Protein AF-A0A453L5F2-F1 (afdb_monomer_lite)

Organism: Aegilops tauschii subsp. strangulata (NCBI:txid200361)

Sequence (47 aa):
PDGCTVASASADETLRFWNVFGTPEVAKPAPKASHSGMFNSSFAHIR

Radius of gyration: 22.3 Å; chains: 1; bounding box: 63×21×40 Å

Foldseek 3Di:
DQVQWDWDADPVRDIDIDRNPPRPPVPPPDPPPPPPDPDPPPPPDPD

Secondary structure (DSSP, 8-state):
--SSEEEEE-TTS-EEEEESS---------------S------TT--

InterPro domains:
  IPR0016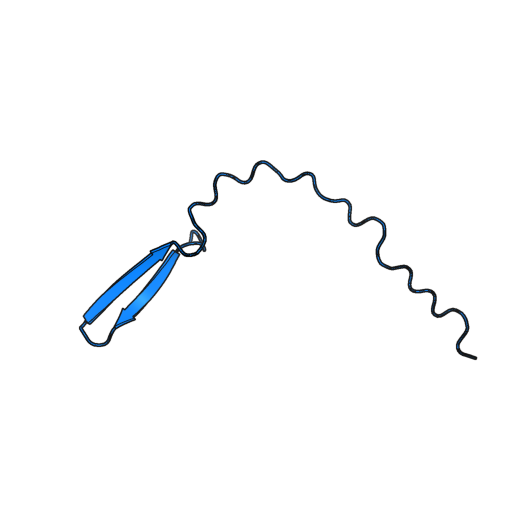80 WD40 repeat [PS50082] (1-20)
  IPR015943 WD40/YVTN repeat-like-containing domain superfamily [G3DSA:2.130.10.10] (1-24)
  IPR019775 WD40 repeat, conserved site [PS00678] (6-20)

pLDDT: mean 73.4, std 15.15, range [52.81, 96.56]

Structure (mmCIF, N/CA/C/O backbone):
data_AF-A0A453L5F2-F1
#
_entry.id   AF-A0A453L5F2-F1
#
loop_
_atom_site.group_PDB
_atom_site.id
_atom_site.type_symbol
_atom_site.label_atom_id
_atom_site.label_alt_id
_atom_site.label_comp_id
_atom_site.label_asym_id
_atom_site.label_entity_id
_atom_site.label_seq_id
_atom_site.pdbx_PDB_ins_code
_atom_site.Cartn_x
_atom_site.Cartn_y
_atom_site.Cartn_z
_atom_site.occupancy
_atom_site.B_iso_or_equiv
_atom_site.auth_seq_id
_atom_site.auth_comp_id
_atom_site.auth_asym_id
_atom_site.auth_atom_id
_atom_site.pdbx_PDB_model_num
ATOM 1 N N . PRO A 1 1 ? 3.795 -4.833 9.076 1.00 65.38 1 PRO A N 1
ATOM 2 C CA . PRO A 1 1 ? 3.403 -3.668 8.246 1.00 65.38 1 PRO A CA 1
ATOM 3 C C 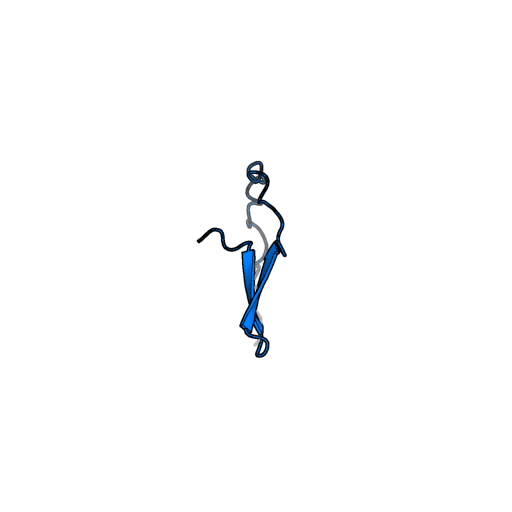. PRO A 1 1 ? 2.613 -2.672 9.097 1.00 65.38 1 PRO A C 1
ATOM 5 O O . PRO A 1 1 ? 1.811 -3.112 9.913 1.00 65.38 1 PRO A O 1
ATOM 8 N N . ASP A 1 2 ? 2.883 -1.379 8.943 1.00 71.25 2 ASP A N 1
ATOM 9 C CA . ASP A 1 2 ? 2.250 -0.261 9.662 1.00 71.25 2 ASP A CA 1
ATOM 10 C C . ASP A 1 2 ? 0.877 0.126 9.083 1.00 71.25 2 ASP A C 1
ATOM 12 O O . ASP A 1 2 ? 0.072 0.737 9.775 1.00 71.25 2 ASP A O 1
ATOM 16 N N . GLY A 1 3 ? 0.587 -0.245 7.832 1.00 80.75 3 GLY A N 1
ATOM 17 C CA . GLY A 1 3 ? -0.723 -0.061 7.188 1.00 80.75 3 GLY A CA 1
ATOM 18 C C . GLY A 1 3 ? -1.057 1.386 6.805 1.00 80.75 3 GLY A C 1
ATOM 19 O O . GLY A 1 3 ? -2.029 1.616 6.092 1.00 80.75 3 GLY A O 1
ATOM 20 N N . CYS A 1 4 ? -0.242 2.348 7.235 1.00 85.38 4 CYS A N 1
ATOM 21 C CA . CYS A 1 4 ? -0.424 3.775 6.976 1.00 85.38 4 CYS A CA 1
ATOM 22 C C . CYS A 1 4 ? 0.377 4.279 5.764 1.00 85.38 4 CYS A C 1
ATOM 24 O O . CYS A 1 4 ? 0.044 5.315 5.179 1.00 85.38 4 CYS A O 1
ATOM 26 N N . THR A 1 5 ? 1.411 3.530 5.375 1.00 89.44 5 THR A N 1
ATOM 27 C CA . THR A 1 5 ? 2.318 3.882 4.283 1.00 89.44 5 THR A CA 1
ATOM 28 C C . THR A 1 5 ? 1.932 3.164 2.991 1.00 89.44 5 THR A C 1
ATOM 30 O O . THR A 1 5 ? 1.859 1.936 2.941 1.00 89.44 5 THR A O 1
ATOM 33 N N . VAL A 1 6 ? 1.726 3.933 1.921 1.00 91.12 6 VAL A N 1
ATOM 34 C CA . VAL A 1 6 ? 1.495 3.433 0.559 1.00 91.12 6 VAL A CA 1
ATOM 35 C C . VAL A 1 6 ? 2.780 3.572 -0.250 1.00 91.12 6 VAL A C 1
ATOM 37 O O . VAL A 1 6 ? 3.396 4.636 -0.267 1.00 91.12 6 VAL A O 1
ATOM 40 N N . ALA A 1 7 ? 3.170 2.507 -0.947 1.00 92.38 7 ALA A N 1
ATOM 41 C CA . ALA A 1 7 ? 4.277 2.523 -1.895 1.00 92.38 7 ALA A CA 1
ATOM 42 C C . ALA A 1 7 ? 3.740 2.491 -3.332 1.00 92.38 7 ALA A C 1
ATOM 44 O O . ALA A 1 7 ? 2.843 1.710 -3.652 1.00 92.38 7 ALA A O 1
ATOM 45 N N . SER A 1 8 ? 4.297 3.329 -4.201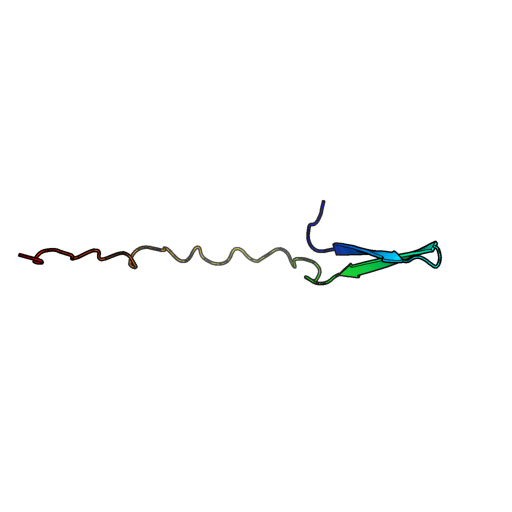 1.00 93.62 8 SER A N 1
ATOM 46 C CA . SER A 1 8 ? 4.001 3.338 -5.636 1.00 93.62 8 SER A CA 1
ATOM 47 C C . SER A 1 8 ? 5.292 3.177 -6.430 1.00 93.62 8 SER A C 1
ATOM 49 O O . SER A 1 8 ? 6.290 3.820 -6.105 1.00 93.62 8 SER A O 1
ATOM 51 N N . ALA A 1 9 ? 5.256 2.331 -7.462 1.00 96.56 9 ALA A N 1
ATOM 52 C CA . ALA A 1 9 ? 6.367 2.099 -8.378 1.00 96.56 9 ALA A CA 1
ATOM 53 C C . ALA A 1 9 ? 6.054 2.674 -9.759 1.00 96.56 9 ALA A C 1
ATOM 55 O O . ALA A 1 9 ? 4.936 2.524 -10.256 1.00 96.56 9 ALA A O 1
ATOM 56 N N . SER A 1 10 ? 7.050 3.309 -10.365 1.00 94.19 10 SER A N 1
ATOM 57 C CA . SER A 1 10 ? 6.938 3.974 -11.658 1.00 94.19 10 SER A CA 1
ATOM 58 C C . SER A 1 10 ? 7.853 3.325 -12.699 1.00 94.19 10 SER A C 1
ATOM 60 O O . SER A 1 10 ? 8.850 2.686 -12.369 1.00 94.19 10 SER A O 1
ATOM 62 N N . ALA A 1 11 ? 7.513 3.504 -13.979 1.00 94.44 11 ALA A N 1
ATOM 63 C CA . ALA A 1 11 ? 8.294 2.989 -15.109 1.00 94.44 11 ALA A CA 1
ATOM 64 C C . ALA A 1 11 ? 9.636 3.718 -15.321 1.00 94.44 11 ALA A C 1
ATOM 66 O O . ALA A 1 11 ? 10.476 3.232 -16.067 1.00 94.44 11 ALA A O 1
ATOM 67 N N . ASP A 1 12 ? 9.844 4.861 -14.663 1.00 95.44 12 ASP A N 1
ATOM 68 C CA . ASP A 1 12 ? 11.115 5.598 -14.618 1.00 95.44 12 ASP A CA 1
ATOM 69 C C . ASP A 1 12 ? 12.074 5.054 -13.543 1.00 95.44 12 ASP A C 1
ATOM 71 O O . ASP A 1 12 ? 12.988 5.749 -13.110 1.00 95.44 12 ASP A O 1
ATOM 75 N N . GLU A 1 13 ? 11.834 3.818 -13.093 1.00 94.50 13 GLU A N 1
ATOM 76 C CA . GLU A 1 13 ? 12.610 3.118 -12.066 1.00 94.50 13 GLU A CA 1
ATOM 77 C C . GLU A 1 13 ? 12.593 3.823 -10.699 1.00 94.50 13 GLU A C 1
ATOM 79 O O . GLU A 1 13 ? 13.443 3.576 -9.842 1.00 94.50 13 GLU A O 1
ATOM 84 N N . THR A 1 14 ? 11.588 4.674 -10.452 1.00 95.81 14 THR A N 1
ATOM 85 C CA . THR A 1 14 ? 11.416 5.346 -9.162 1.00 95.81 14 THR A CA 1
ATOM 86 C C . THR A 1 14 ? 10.364 4.681 -8.284 1.00 95.81 14 THR A C 1
ATOM 88 O O . THR A 1 14 ? 9.334 4.178 -8.742 1.00 95.81 14 THR A O 1
ATOM 91 N N . LEU A 1 15 ? 10.615 4.727 -6.974 1.00 95.88 15 LEU A N 1
ATOM 92 C CA . LEU A 1 15 ? 9.656 4.359 -5.940 1.00 95.88 15 LEU A CA 1
ATOM 93 C C . LEU A 1 15 ? 9.296 5.595 -5.119 1.00 95.88 15 LEU A C 1
ATOM 95 O O . LEU A 1 15 ? 10.164 6.387 -4.748 1.00 95.88 15 LEU A O 1
ATOM 99 N N . ARG A 1 16 ? 8.010 5.750 -4.808 1.00 93.50 16 ARG A N 1
ATOM 100 C CA . ARG A 1 16 ? 7.493 6.845 -3.980 1.00 93.50 16 ARG A CA 1
ATOM 101 C C . ARG A 1 16 ? 6.727 6.283 -2.798 1.00 93.50 16 ARG A C 1
ATOM 103 O O . ARG A 1 16 ? 5.882 5.405 -2.965 1.00 93.50 16 ARG A O 1
ATOM 110 N N . PHE A 1 17 ? 7.017 6.822 -1.621 1.00 92.69 17 PHE A N 1
ATOM 111 C CA . PHE A 1 17 ? 6.356 6.457 -0.376 1.00 92.69 17 PHE A CA 1
ATOM 112 C C . PHE A 1 17 ? 5.463 7.599 0.084 1.00 92.69 17 PHE A C 1
ATOM 114 O O . PHE A 1 17 ? 5.888 8.754 0.132 1.00 92.69 17 PHE A O 1
ATOM 121 N N . TRP A 1 18 ? 4.229 7.260 0.435 1.00 89.81 18 TRP A N 1
ATOM 122 C CA . TRP A 1 18 ? 3.204 8.207 0.837 1.00 89.81 18 TRP A CA 1
ATOM 123 C C . TRP A 1 18 ? 2.650 7.802 2.193 1.00 89.81 18 TRP A C 1
ATOM 125 O O . TRP A 1 18 ? 2.083 6.720 2.338 1.00 89.81 18 TRP A O 1
ATOM 135 N N . ASN A 1 19 ? 2.769 8.687 3.180 1.00 87.12 19 ASN A N 1
ATOM 136 C CA . ASN A 1 19 ? 2.057 8.526 4.439 1.00 87.12 19 ASN A CA 1
ATOM 137 C C . ASN A 1 19 ? 0.648 9.115 4.294 1.00 87.12 19 ASN A C 1
ATOM 139 O O . ASN A 1 19 ? 0.422 10.286 4.592 1.00 87.12 19 ASN A O 1
ATOM 143 N N . VAL A 1 20 ? -0.281 8.321 3.762 1.00 82.12 20 VAL A N 1
ATOM 144 C CA . VAL A 1 20 ? -1.642 8.784 3.434 1.00 82.12 20 VAL A CA 1
ATOM 145 C C . VAL A 1 20 ? -2.494 8.930 4.692 1.00 82.12 20 VAL A C 1
ATOM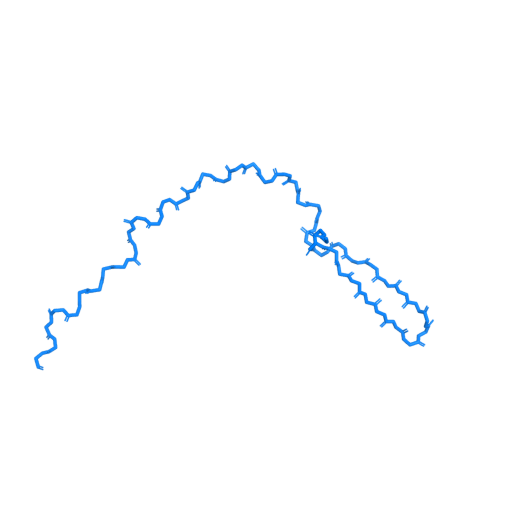 147 O O . VAL A 1 20 ? -3.340 9.816 4.772 1.00 82.12 20 VAL A O 1
ATOM 150 N N . PHE A 1 21 ? -2.255 8.074 5.685 1.00 79.12 21 PHE A N 1
ATOM 151 C CA . PHE A 1 21 ? -3.076 7.992 6.893 1.00 79.12 21 PHE A CA 1
ATOM 152 C C . PHE A 1 21 ? -2.442 8.679 8.111 1.00 79.12 21 PHE A C 1
ATOM 154 O O . PHE A 1 21 ? -3.040 8.693 9.184 1.00 79.12 21 PHE A O 1
ATOM 161 N N . GLY A 1 22 ? -1.258 9.277 7.941 1.00 75.19 22 GLY A N 1
ATOM 162 C CA . GLY A 1 22 ? -0.481 9.855 9.032 1.00 75.19 22 GLY A CA 1
ATOM 163 C C . GLY A 1 22 ? 0.174 8.786 9.908 1.00 75.19 22 GLY A C 1
ATOM 164 O O . GLY A 1 22 ? -0.059 7.587 9.771 1.00 75.19 22 GLY A O 1
ATOM 165 N N . THR A 1 23 ? 1.029 9.212 10.837 1.00 69.00 23 THR A N 1
ATOM 166 C CA . THR A 1 23 ? 1.356 8.346 11.975 1.00 69.00 23 THR A CA 1
ATOM 167 C C . THR A 1 23 ? 0.075 8.160 12.780 1.00 69.00 23 THR A C 1
ATOM 169 O O . THR A 1 23 ? -0.518 9.182 13.139 1.00 69.00 23 THR A O 1
ATOM 172 N N . PRO A 1 24 ? -0.356 6.925 13.097 1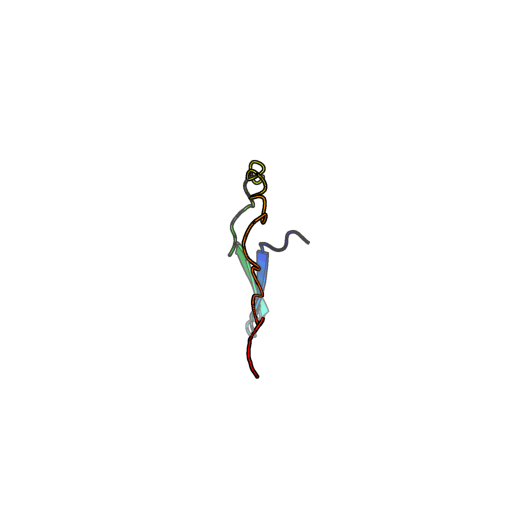.00 64.00 24 PRO A N 1
ATOM 173 C CA . PRO A 1 24 ? -1.396 6.738 14.088 1.00 64.00 24 PRO A CA 1
ATOM 174 C C . PRO A 1 24 ? -0.819 7.264 15.401 1.00 64.00 24 PRO A C 1
ATOM 176 O O . PRO A 1 24 ? -0.054 6.579 16.078 1.00 64.00 24 PRO A O 1
ATOM 179 N N . GLU A 1 25 ? -1.112 8.524 15.724 1.00 60.91 25 GLU A N 1
ATOM 180 C CA . GLU A 1 25 ? -0.948 9.048 17.069 1.00 60.91 25 GLU A CA 1
ATOM 181 C C . GLU A 1 25 ? -1.709 8.056 17.934 1.00 60.91 25 GLU A C 1
ATOM 183 O O . GLU A 1 25 ? -2.907 7.891 17.708 1.00 60.91 25 GLU A O 1
ATOM 188 N N . VAL A 1 26 ? -0.982 7.283 18.760 1.00 60.12 26 VAL A N 1
ATOM 189 C CA . VAL A 1 26 ? -1.492 6.155 19.554 1.00 60.12 26 VAL A CA 1
ATOM 190 C C . VAL A 1 26 ? -2.910 6.488 19.956 1.00 60.12 26 VAL A C 1
ATOM 192 O O . VAL A 1 26 ? -3.098 7.374 20.789 1.00 60.12 26 VAL A O 1
ATOM 195 N N . ALA A 1 27 ? -3.884 5.875 19.272 1.00 57.41 27 ALA A N 1
ATOM 196 C CA . ALA A 1 27 ? -5.260 6.316 19.373 1.00 57.41 27 ALA A CA 1
ATOM 197 C C . ALA A 1 27 ? -5.609 6.243 20.852 1.00 57.41 27 ALA A C 1
ATOM 199 O O . ALA A 1 27 ? -5.689 5.146 21.412 1.00 57.41 27 ALA A O 1
ATOM 200 N N . LYS A 1 28 ? -5.735 7.407 21.507 1.00 62.41 28 LYS A N 1
ATOM 201 C CA . LYS A 1 28 ? -6.253 7.482 22.869 1.00 62.41 28 LYS A CA 1
ATOM 202 C C . LYS A 1 28 ? -7.510 6.629 22.829 1.00 62.41 28 LYS A C 1
ATOM 204 O O . LYS A 1 28 ? -8.341 6.923 21.968 1.00 62.41 28 LYS A O 1
ATOM 209 N N . PRO A 1 29 ? -7.617 5.559 23.639 1.00 55.69 29 PRO A N 1
ATOM 210 C CA . PRO A 1 29 ? -8.666 4.572 23.461 1.00 55.69 29 PRO A CA 1
ATOM 211 C C . PRO A 1 29 ? -9.988 5.319 23.400 1.00 55.69 29 PRO A C 1
ATOM 213 O O . PRO A 1 29 ? -10.409 5.928 24.386 1.00 55.69 29 PRO A O 1
ATOM 216 N N . ALA A 1 30 ? -10.581 5.356 22.203 1.00 62.78 30 ALA A N 1
ATOM 217 C CA . ALA A 1 30 ? -11.892 5.935 22.033 1.00 62.78 30 ALA A CA 1
ATOM 218 C C . ALA A 1 30 ? -12.790 5.147 22.989 1.00 62.78 30 ALA A C 1
ATOM 220 O O . ALA A 1 30 ? -12.689 3.910 23.013 1.00 62.78 30 ALA A O 1
ATOM 221 N N . PRO A 1 31 ? -13.604 5.808 23.832 1.00 60.72 31 PRO A N 1
ATOM 222 C CA . PRO A 1 31 ? -14.558 5.077 24.643 1.00 60.72 31 PRO A CA 1
ATOM 223 C C . PRO A 1 31 ? -15.352 4.211 23.673 1.00 60.72 31 PRO A C 1
ATOM 225 O O . PRO A 1 31 ? -15.918 4.730 22.710 1.00 60.72 31 PRO A O 1
ATOM 228 N N . LYS A 1 32 ? -15.294 2.887 23.866 1.00 58.75 32 LYS A N 1
ATOM 229 C CA . LYS A 1 32 ? -16.048 1.928 23.062 1.00 58.75 32 LYS A CA 1
ATOM 230 C C . LYS A 1 32 ? -17.487 2.420 23.076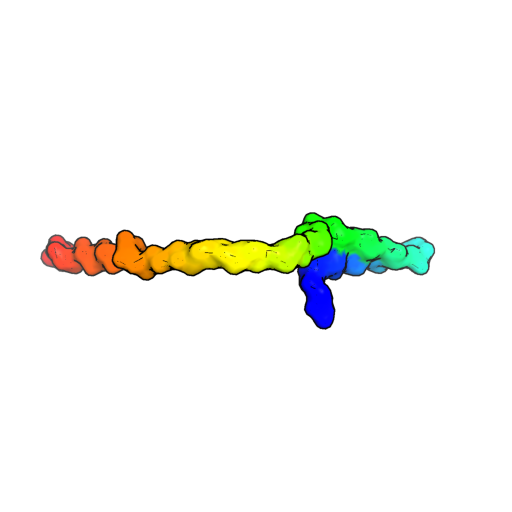 1.00 58.75 32 LYS A C 1
ATOM 232 O O . LYS A 1 32 ? -18.143 2.339 24.113 1.00 58.75 32 LYS A O 1
ATOM 237 N N . ALA A 1 33 ? -17.951 2.985 21.965 1.00 60.41 33 ALA A N 1
ATOM 238 C CA . ALA A 1 33 ? -19.355 3.292 21.814 1.00 60.41 33 ALA A CA 1
ATOM 239 C C . ALA A 1 33 ? -20.057 1.940 21.900 1.00 60.41 33 ALA A C 1
ATOM 241 O O . ALA A 1 33 ? -19.906 1.090 21.022 1.00 60.41 33 ALA A O 1
ATOM 242 N N . SER A 1 34 ? -20.715 1.703 23.033 1.00 52.81 34 SER A N 1
ATOM 243 C CA . SER A 1 34 ? -21.553 0.537 23.235 1.00 52.81 34 SER A CA 1
ATOM 244 C C . SER A 1 34 ? -22.600 0.577 22.131 1.00 52.81 34 SER A C 1
ATOM 246 O O . SER A 1 34 ? -23.488 1.429 22.145 1.00 52.81 34 SER A O 1
ATOM 248 N N . HIS A 1 35 ? -22.468 -0.287 21.126 1.00 58.94 35 HIS A N 1
ATOM 249 C CA . HIS A 1 35 ? -23.502 -0.482 20.120 1.00 58.94 35 HIS A CA 1
ATOM 250 C C . HIS A 1 35 ? -24.644 -1.267 20.779 1.00 58.94 35 HIS A C 1
ATOM 252 O O . HIS A 1 35 ? -24.840 -2.450 20.535 1.00 58.94 35 HIS A O 1
ATOM 258 N N . SER A 1 36 ? -25.342 -0.617 21.709 1.00 57.41 36 SER A N 1
ATOM 259 C CA . SER A 1 36 ? -26.382 -1.214 22.548 1.00 57.41 36 SER A CA 1
ATOM 260 C C . SER A 1 36 ? -27.796 -0.886 22.058 1.00 57.41 36 SER A C 1
ATOM 262 O O . SER A 1 36 ? -28.743 -1.047 22.820 1.00 57.41 36 SER A O 1
ATOM 264 N N . GLY A 1 37 ? -27.999 -0.406 20.827 1.00 61.22 37 GLY A N 1
ATOM 265 C CA . GLY A 1 37 ? -29.340 0.092 20.500 1.00 61.22 37 GLY A CA 1
ATOM 266 C C . GLY A 1 37 ? -29.707 0.326 19.047 1.00 61.22 37 GLY A C 1
ATOM 267 O O . GLY A 1 37 ? -30.555 1.175 18.808 1.00 61.22 37 GLY A O 1
ATOM 268 N N . MET A 1 38 ? -29.130 -0.385 18.075 1.00 60.03 38 MET A N 1
ATOM 269 C CA . MET A 1 38 ? -29.511 -0.203 16.665 1.00 60.03 38 MET A CA 1
ATOM 270 C C . MET A 1 38 ? -29.739 -1.529 15.933 1.00 60.03 38 MET A C 1
ATOM 272 O O . MET A 1 38 ? -29.177 -1.781 14.878 1.00 60.03 38 MET A O 1
ATOM 276 N N . PHE A 1 39 ? -30.613 -2.378 16.475 1.00 54.72 39 PHE A N 1
ATOM 277 C CA . PHE A 1 39 ? -31.322 -3.386 15.678 1.00 54.72 39 PHE A CA 1
ATOM 278 C C . PHE A 1 39 ? -32.676 -3.729 16.319 1.00 54.72 39 PHE A C 1
ATOM 280 O O . PHE A 1 39 ? -32.891 -4.817 16.834 1.00 54.72 39 PHE A O 1
ATOM 287 N N . ASN A 1 40 ? -33.633 -2.799 16.291 1.00 56.81 40 ASN A N 1
ATOM 288 C CA . ASN A 1 40 ? -35.030 -3.173 16.529 1.00 56.81 40 ASN A CA 1
ATOM 289 C C . ASN A 1 40 ? -35.616 -3.719 15.218 1.00 56.81 40 ASN A C 1
ATOM 291 O O . ASN A 1 40 ? -36.172 -2.978 14.412 1.00 56.81 40 ASN A O 1
ATOM 295 N N . SER A 1 41 ? -35.471 -5.023 14.985 1.00 59.66 41 SER A N 1
ATOM 296 C CA . SER A 1 41 ? -36.127 -5.737 13.885 1.00 59.66 41 SER A CA 1
ATOM 297 C C . SER A 1 41 ? -37.565 -6.122 14.259 1.00 59.66 41 SER A C 1
ATOM 299 O O . SER A 1 41 ? -37.899 -7.295 14.401 1.00 59.66 41 SER A O 1
ATOM 301 N N . SER A 1 42 ? -38.454 -5.133 14.395 1.00 64.31 42 SER A N 1
ATOM 302 C CA . SER A 1 42 ? -39.899 -5.392 14.493 1.00 64.31 42 SER A CA 1
ATOM 303 C C . SER A 1 42 ? -40.522 -5.523 13.101 1.00 64.31 42 SER A C 1
ATOM 305 O O . SER A 1 42 ? -41.193 -4.613 12.624 1.00 64.31 42 SER A O 1
ATOM 307 N N . PHE A 1 43 ? -40.358 -6.685 12.466 1.00 67.12 43 PHE A N 1
ATOM 308 C CA . PHE A 1 43 ? -41.257 -7.140 11.392 1.00 67.12 43 PHE A CA 1
ATOM 309 C C . PHE A 1 43 ? -42.351 -8.052 11.965 1.00 67.12 43 PHE A C 1
ATOM 311 O O . PHE A 1 43 ? -42.641 -9.121 11.439 1.00 67.12 43 PHE A O 1
ATOM 318 N N . ALA A 1 44 ? -42.959 -7.653 13.079 1.00 61.41 44 ALA A N 1
ATOM 319 C CA . ALA A 1 44 ? -44.146 -8.311 13.607 1.00 61.41 44 ALA A CA 1
ATOM 320 C C . ALA A 1 44 ? -45.384 -7.594 13.054 1.00 61.41 44 ALA A C 1
ATOM 322 O O . ALA A 1 44 ? -45.874 -6.689 13.722 1.00 61.41 44 ALA A O 1
ATOM 323 N N . HIS A 1 45 ? -45.800 -7.923 11.818 1.00 66.75 45 HIS A N 1
ATOM 324 C CA . HIS A 1 45 ? -47.175 -7.807 11.265 1.00 66.75 45 HIS A CA 1
ATOM 325 C C . HIS A 1 45 ? -47.255 -7.715 9.720 1.00 66.75 45 HIS A C 1
ATOM 327 O O . HIS A 1 45 ? -48.167 -7.077 9.205 1.00 66.75 45 HIS A O 1
ATOM 333 N N . ILE A 1 46 ? -46.383 -8.352 8.932 1.00 63.28 46 ILE A N 1
ATOM 334 C CA . ILE A 1 46 ? -46.770 -8.600 7.529 1.00 63.28 46 ILE A CA 1
ATOM 335 C C . ILE A 1 46 ? -47.615 -9.879 7.530 1.00 63.28 46 ILE A C 1
ATOM 337 O O . ILE A 1 46 ? -47.076 -10.980 7.614 1.00 63.28 46 ILE A O 1
ATOM 341 N N . ARG A 1 47 ? -48.939 -9.688 7.602 1.00 57.44 47 ARG A N 1
ATOM 342 C CA . ARG A 1 47 ? -49.957 -10.717 7.345 1.00 57.44 47 ARG A CA 1
ATOM 343 C C . ARG A 1 47 ? -50.098 -10.951 5.849 1.00 57.44 47 ARG A C 1
ATOM 345 O O . ARG A 1 47 ? -49.962 -9.954 5.106 1.00 57.44 47 ARG A O 1
#